Protein AF-A0A3D4CZQ8-F1 (afdb_monomer_lite)

Radius of gyration: 19.84 Å; chains: 1; bounding box: 60×24×65 Å

Structure (mmCIF, N/CA/C/O backbone):
data_AF-A0A3D4CZQ8-F1
#
_entry.id   AF-A0A3D4CZQ8-F1
#
loop_
_atom_site.group_PDB
_atom_site.id
_atom_site.type_symbol
_atom_site.label_atom_id
_atom_site.label_alt_id
_atom_site.label_comp_id
_atom_site.label_asym_id
_atom_site.label_entity_id
_atom_site.label_seq_id
_atom_site.pdbx_PDB_ins_code
_atom_site.Cartn_x
_atom_site.Cartn_y
_atom_site.Cartn_z
_atom_site.occupancy
_atom_site.B_iso_or_equiv
_atom_site.auth_seq_id
_atom_site.auth_comp_id
_atom_site.auth_asym_id
_atom_site.auth_atom_id
_atom_site.pdbx_PDB_model_num
ATOM 1 N N . ASP A 1 1 ? 18.163 1.242 -18.766 1.00 62.38 1 ASP A N 1
ATOM 2 C CA . ASP A 1 1 ? 16.968 1.543 -17.939 1.00 62.38 1 ASP A CA 1
ATOM 3 C C . ASP A 1 1 ? 15.804 0.690 -18.420 1.00 62.38 1 ASP A C 1
ATOM 5 O O . ASP A 1 1 ? 16.009 -0.051 -19.367 1.00 62.38 1 ASP A O 1
ATOM 9 N N . LEU A 1 2 ? 14.635 0.706 -17.769 1.00 75.25 2 LEU A N 1
ATOM 10 C CA . LEU A 1 2 ? 13.460 -0.001 -18.299 1.00 75.25 2 LEU A CA 1
ATOM 11 C C . LEU A 1 2 ? 13.044 0.640 -19.633 1.00 75.25 2 LEU A C 1
ATOM 13 O O . LEU A 1 2 ? 12.573 1.776 -19.649 1.00 75.25 2 LEU A O 1
ATOM 17 N N . GLU A 1 3 ? 13.249 -0.075 -20.738 1.00 74.50 3 GLU A N 1
ATOM 18 C CA . GLU A 1 3 ? 12.931 0.379 -22.096 1.00 74.50 3 GLU A CA 1
ATOM 19 C C . GLU A 1 3 ? 11.474 0.068 -22.435 1.00 74.50 3 GLU A C 1
ATOM 21 O O . GLU A 1 3 ? 11.152 -0.871 -23.157 1.00 74.50 3 GLU A O 1
ATOM 26 N N . ILE A 1 4 ? 10.564 0.845 -21.852 1.00 77.56 4 ILE A N 1
ATOM 27 C CA . ILE A 1 4 ? 9.124 0.689 -22.064 1.00 77.56 4 ILE A CA 1
ATOM 28 C C . ILE A 1 4 ? 8.597 1.962 -22.687 1.00 77.56 4 ILE A C 1
ATOM 30 O O . ILE A 1 4 ? 8.805 3.058 -22.161 1.00 77.56 4 ILE A O 1
ATOM 34 N N . LYS A 1 5 ? 7.906 1.813 -23.818 1.00 77.62 5 LYS A N 1
ATOM 35 C CA . LYS A 1 5 ? 7.284 2.936 -24.510 1.00 77.62 5 LYS A CA 1
ATOM 36 C C . LYS A 1 5 ? 6.215 3.547 -23.609 1.00 77.62 5 LYS A C 1
ATOM 38 O O . LYS A 1 5 ? 5.193 2.931 -23.330 1.00 77.62 5 LYS A O 1
ATOM 43 N N . LEU A 1 6 ? 6.451 4.779 -23.157 1.00 76.31 6 LEU A N 1
ATOM 44 C CA . LEU A 1 6 ? 5.521 5.485 -22.272 1.00 76.31 6 LEU A CA 1
ATOM 45 C C . LEU A 1 6 ? 4.198 5.864 -22.958 1.00 76.31 6 LEU A C 1
ATOM 47 O O . LEU A 1 6 ? 3.229 6.154 -22.254 1.00 76.31 6 LEU A O 1
ATOM 51 N N . SER A 1 7 ? 4.171 5.843 -24.297 1.00 72.94 7 SER A N 1
ATOM 52 C CA . SER A 1 7 ? 3.004 6.096 -25.152 1.00 72.94 7 SER A CA 1
ATOM 53 C C . SER A 1 7 ? 1.948 4.998 -25.087 1.00 72.94 7 SER A C 1
ATOM 55 O O . SER A 1 7 ? 0.764 5.283 -25.255 1.00 72.94 7 SER A O 1
ATOM 57 N N . ASP A 1 8 ? 2.366 3.760 -24.833 1.00 74.06 8 ASP A N 1
ATOM 58 C CA . ASP A 1 8 ? 1.471 2.611 -24.788 1.00 74.06 8 ASP A CA 1
ATOM 59 C C . ASP A 1 8 ? 0.794 2.646 -23.422 1.00 74.06 8 ASP A C 1
ATOM 61 O O . ASP A 1 8 ? 1.412 2.297 -22.424 1.00 74.06 8 ASP A O 1
ATOM 65 N N . ARG A 1 9 ? -0.430 3.179 -23.339 1.00 70.88 9 ARG A N 1
ATOM 66 C CA . ARG A 1 9 ? -1.116 3.389 -22.050 1.00 70.88 9 ARG A CA 1
ATOM 67 C C . ARG A 1 9 ? -1.661 2.098 -21.446 1.00 70.88 9 ARG A C 1
ATOM 69 O O . ARG A 1 9 ? -1.725 1.983 -20.226 1.00 70.88 9 ARG A O 1
ATOM 76 N N . GLU A 1 10 ? -2.038 1.141 -22.284 1.00 77.88 10 GLU A N 1
ATOM 77 C CA . GLU A 1 10 ? -2.635 -0.117 -21.847 1.00 77.88 10 GLU A CA 1
ATOM 78 C C . GLU A 1 10 ? -1.565 -1.099 -21.347 1.00 77.88 10 GLU A C 1
ATOM 80 O O . GLU A 1 10 ? -0.567 -1.385 -22.022 1.00 77.88 10 GLU A O 1
ATOM 85 N N . ASP A 1 11 ? -1.759 -1.588 -20.122 1.00 85.94 11 ASP A N 1
ATOM 86 C CA . ASP A 1 11 ? -0.900 -2.544 -19.413 1.00 85.94 11 ASP A CA 1
ATOM 87 C C . ASP A 1 11 ? 0.574 -2.167 -19.256 1.00 85.94 11 ASP A C 1
ATOM 89 O O . ASP A 1 11 ? 1.394 -2.992 -18.848 1.00 85.94 11 ASP A O 1
ATOM 93 N N . ARG A 1 12 ? 0.938 -0.920 -19.549 1.00 92.31 12 ARG A N 1
ATOM 94 C CA . ARG A 1 12 ? 2.320 -0.433 -19.516 1.00 92.31 12 ARG A CA 1
ATOM 95 C C . ARG A 1 12 ? 3.035 -0.771 -18.217 1.00 92.31 12 ARG A C 1
ATOM 97 O O . ARG A 1 12 ? 4.142 -1.303 -18.214 1.00 92.31 12 ARG A O 1
ATOM 104 N N . ASP A 1 13 ? 2.369 -0.467 -17.112 1.00 94.00 13 ASP A N 1
ATOM 105 C CA . ASP A 1 13 ? 2.927 -0.592 -15.775 1.00 94.00 13 ASP A CA 1
ATOM 106 C C . ASP A 1 13 ? 3.034 -2.067 -15.367 1.00 94.00 13 ASP A C 1
ATOM 108 O O . ASP A 1 13 ? 4.033 -2.471 -14.777 1.00 94.00 13 ASP A O 1
ATOM 112 N N . TYR A 1 14 ? 2.083 -2.910 -15.781 1.00 93.62 14 TYR A N 1
ATOM 113 C CA . TYR A 1 14 ? 2.152 -4.359 -15.568 1.00 93.62 14 TYR A CA 1
ATOM 114 C C . TYR A 1 14 ? 3.255 -5.015 -16.403 1.00 93.62 14 TYR A C 1
ATOM 116 O O . TYR A 1 14 ? 3.999 -5.859 -15.896 1.00 93.62 14 TYR A O 1
ATOM 124 N N . LYS A 1 15 ? 3.431 -4.589 -17.660 1.00 93.25 15 LYS A N 1
ATOM 125 C CA . LYS A 1 15 ? 4.563 -4.998 -18.505 1.00 93.25 15 LYS A CA 1
ATOM 126 C C . LYS A 1 15 ? 5.888 -4.573 -17.871 1.00 93.25 15 LYS A C 1
ATOM 128 O O . LYS A 1 15 ? 6.826 -5.367 -17.859 1.00 93.25 15 LYS A O 1
ATOM 133 N N . ALA A 1 16 ? 5.946 -3.379 -17.277 1.00 94.44 16 ALA A N 1
ATOM 134 C CA . ALA A 1 16 ? 7.122 -2.892 -16.560 1.00 94.44 16 ALA A CA 1
ATOM 135 C C . ALA A 1 16 ? 7.484 -3.732 -15.351 1.00 94.44 16 ALA A C 1
ATOM 137 O O . ALA A 1 16 ? 8.638 -4.142 -15.218 1.00 94.44 16 ALA A O 1
ATOM 138 N N . LEU A 1 17 ? 6.497 -4.042 -14.517 1.00 95.81 17 LEU A N 1
ATOM 139 C CA . LEU A 1 17 ? 6.681 -4.918 -13.370 1.00 95.81 17 LEU A CA 1
ATOM 140 C C . LEU A 1 17 ? 7.160 -6.303 -13.807 1.00 95.81 17 LEU A C 1
ATOM 142 O O . LEU A 1 17 ? 8.165 -6.791 -13.295 1.00 95.81 17 LEU A O 1
ATOM 146 N N . ARG A 1 18 ? 6.504 -6.907 -14.805 1.00 94.44 18 ARG A N 1
ATOM 147 C CA . ARG A 1 18 ? 6.879 -8.229 -15.321 1.00 94.44 18 ARG A CA 1
ATOM 148 C C . ARG A 1 18 ? 8.300 -8.247 -15.877 1.00 94.44 18 ARG A C 1
ATOM 150 O O . ARG A 1 18 ? 9.063 -9.163 -15.571 1.00 94.44 18 ARG A O 1
ATOM 157 N N . HIS A 1 19 ? 8.656 -7.253 -16.684 1.00 94.44 19 HIS A N 1
ATOM 158 C CA . HIS A 1 19 ? 9.982 -7.156 -17.283 1.00 94.44 19 HIS A CA 1
ATOM 159 C C . HIS A 1 19 ? 11.062 -6.966 -16.214 1.00 94.44 19 HIS A C 1
ATOM 161 O O . HIS A 1 19 ? 12.047 -7.700 -16.196 1.00 94.44 19 HIS A O 1
ATOM 167 N N . ALA A 1 20 ? 10.852 -6.032 -15.282 1.00 95.19 20 ALA A N 1
ATOM 168 C CA . ALA A 1 20 ? 11.788 -5.783 -14.193 1.00 95.19 20 ALA A CA 1
ATOM 169 C C . ALA A 1 20 ? 11.980 -7.024 -13.313 1.00 95.19 20 ALA A C 1
ATOM 171 O O . ALA A 1 20 ? 13.113 -7.378 -13.002 1.00 95.19 20 ALA A O 1
ATOM 172 N N . GLN A 1 21 ? 10.893 -7.719 -12.969 1.00 93.75 21 GLN A N 1
ATOM 173 C CA . GLN A 1 21 ? 10.954 -8.946 -12.180 1.00 93.75 21 GLN A CA 1
ATOM 174 C C . GLN A 1 21 ? 11.688 -10.070 -12.922 1.00 93.75 21 GLN A C 1
ATOM 176 O O . GLN A 1 21 ? 12.456 -10.804 -12.310 1.00 93.75 21 GLN A O 1
ATOM 181 N N . SER A 1 22 ? 11.486 -10.194 -14.235 1.00 94.38 22 SER A N 1
ATOM 182 C CA . SER A 1 22 ? 12.160 -11.219 -15.043 1.00 94.38 22 SER A CA 1
ATOM 183 C C . SER A 1 22 ? 13.667 -10.973 -15.150 1.00 94.38 22 SER A C 1
ATOM 185 O O . SER A 1 22 ? 14.435 -11.927 -15.171 1.00 94.38 22 SER A O 1
ATOM 187 N N . GLN A 1 23 ? 14.096 -9.708 -15.207 1.00 95.12 23 GLN A N 1
ATOM 188 C CA . GLN A 1 23 ? 15.514 -9.356 -15.337 1.00 95.12 23 GLN A CA 1
ATOM 189 C C . GLN A 1 23 ? 16.251 -9.264 -13.999 1.00 95.12 23 GLN A C 1
ATOM 191 O O . GLN A 1 23 ? 17.397 -9.689 -13.907 1.00 95.12 23 GLN A O 1
ATOM 196 N N . TRP A 1 24 ? 15.615 -8.701 -12.970 1.00 95.38 24 TRP A N 1
ATOM 197 C CA . TRP A 1 24 ? 16.274 -8.343 -11.707 1.00 95.38 24 TRP A CA 1
ATOM 198 C C . TRP A 1 24 ? 15.559 -8.891 -10.472 1.00 95.38 24 TRP A C 1
ATOM 200 O O . TRP A 1 24 ? 15.864 -8.474 -9.360 1.00 95.38 24 TRP A O 1
ATOM 210 N N . GLY A 1 25 ? 14.618 -9.827 -10.621 1.00 91.12 25 GLY A N 1
ATOM 211 C CA . GLY A 1 25 ? 13.831 -10.363 -9.504 1.00 91.12 25 GLY A CA 1
ATOM 212 C C . GLY A 1 25 ? 14.664 -10.977 -8.374 1.00 91.12 25 GLY A C 1
ATOM 213 O O . GLY A 1 25 ? 14.262 -10.903 -7.216 1.00 91.12 25 GLY A O 1
ATOM 214 N N . ALA A 1 26 ? 15.837 -11.533 -8.694 1.00 91.94 26 ALA A N 1
ATOM 215 C CA . ALA A 1 26 ? 16.789 -12.060 -7.712 1.00 91.94 26 ALA A CA 1
ATOM 216 C C . ALA A 1 26 ? 17.690 -10.973 -7.087 1.00 91.94 26 ALA A C 1
ATOM 218 O O . ALA A 1 26 ? 18.298 -11.183 -6.039 1.00 91.94 26 ALA A O 1
ATOM 219 N N . GLU A 1 27 ? 17.765 -9.793 -7.702 1.00 93.88 27 GLU A N 1
ATOM 220 C CA . GLU A 1 27 ? 18.650 -8.695 -7.322 1.00 93.88 27 GLU A CA 1
ATOM 221 C C . GLU A 1 27 ? 17.840 -7.497 -6.822 1.00 93.88 27 GLU A C 1
ATOM 223 O O . GLU A 1 27 ? 17.722 -6.466 -7.487 1.00 93.88 27 GLU A O 1
ATOM 228 N N . VAL A 1 28 ? 17.296 -7.594 -5.606 1.00 89.62 28 VAL A N 1
ATOM 229 C CA . VAL A 1 28 ? 16.424 -6.551 -5.024 1.00 89.62 28 VAL A CA 1
ATOM 230 C C . VAL A 1 28 ? 17.080 -5.158 -5.029 1.00 89.62 28 VAL A C 1
ATOM 232 O O . VAL A 1 28 ? 16.406 -4.154 -5.267 1.00 89.62 28 VAL A O 1
ATOM 235 N N . LYS A 1 29 ? 18.406 -5.092 -4.831 1.00 91.44 29 LYS A N 1
ATOM 236 C CA . LYS A 1 29 ? 19.195 -3.844 -4.875 1.00 91.44 29 LYS A CA 1
ATOM 237 C C . LYS A 1 29 ? 19.209 -3.182 -6.258 1.00 91.44 29 LYS A C 1
ATOM 239 O O . LYS A 1 29 ? 19.358 -1.967 -6.331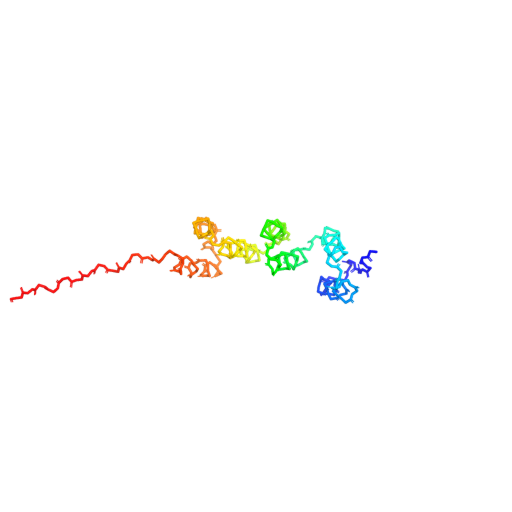 1.00 91.44 29 LYS A O 1
ATOM 244 N N . THR A 1 30 ? 19.027 -3.955 -7.325 1.00 94.19 30 THR A N 1
ATOM 245 C CA . THR A 1 30 ? 18.936 -3.475 -8.711 1.00 94.19 30 THR A CA 1
ATOM 246 C C . THR A 1 30 ? 17.476 -3.225 -9.098 1.00 94.19 30 THR A C 1
ATOM 248 O O . THR A 1 30 ? 17.150 -2.184 -9.674 1.00 94.19 30 THR A O 1
ATOM 251 N N . LEU A 1 31 ? 16.576 -4.138 -8.718 1.00 94.69 31 LEU A N 1
ATOM 252 C CA . LEU A 1 31 ? 15.146 -4.095 -9.026 1.00 94.69 31 LEU A CA 1
ATOM 253 C C . LEU A 1 31 ? 14.465 -2.818 -8.520 1.00 94.69 31 LEU A C 1
ATOM 255 O O . LEU A 1 31 ? 13.814 -2.115 -9.299 1.00 94.69 31 LEU A O 1
ATOM 259 N N . ILE A 1 32 ? 14.622 -2.506 -7.227 1.00 95.56 32 ILE A N 1
ATOM 260 C CA . ILE A 1 32 ? 13.909 -1.393 -6.582 1.00 95.56 32 ILE A CA 1
ATOM 261 C C . ILE A 1 32 ? 14.270 -0.048 -7.234 1.00 95.56 32 ILE A C 1
ATOM 263 O O . ILE A 1 32 ? 13.351 0.660 -7.656 1.00 95.56 32 ILE A O 1
ATOM 267 N N . PRO A 1 33 ? 15.557 0.327 -7.400 1.00 96.38 33 PRO A N 1
ATOM 268 C CA . PRO A 1 33 ? 15.907 1.579 -8.069 1.00 96.38 33 PRO A CA 1
ATOM 269 C C . PRO A 1 33 ? 15.403 1.662 -9.512 1.00 96.38 33 PRO A C 1
ATOM 271 O O . PRO A 1 33 ? 14.947 2.725 -9.932 1.00 96.38 33 PRO A O 1
ATOM 274 N N . LYS A 1 34 ? 15.435 0.561 -10.279 1.00 96.00 34 LYS A N 1
ATOM 275 C CA . LYS A 1 34 ? 14.944 0.553 -11.668 1.00 96.00 34 LYS A CA 1
ATOM 276 C C . LYS A 1 34 ? 13.440 0.802 -11.741 1.00 96.00 34 LYS A C 1
ATOM 278 O O . LYS A 1 34 ? 13.009 1.671 -12.504 1.00 96.00 34 LYS A O 1
ATOM 283 N N . LEU A 1 35 ? 12.662 0.105 -10.916 1.00 97.12 35 LEU A N 1
ATOM 284 C CA . LEU A 1 35 ? 11.217 0.305 -10.821 1.00 97.12 35 LEU A CA 1
ATOM 285 C C . LEU A 1 35 ? 10.864 1.700 -10.304 1.00 97.12 35 LEU A C 1
ATOM 287 O O . LEU A 1 35 ? 9.986 2.345 -10.868 1.00 97.12 35 LEU A O 1
ATOM 291 N N . ARG A 1 36 ? 11.583 2.215 -9.301 1.00 96.44 36 ARG A N 1
ATOM 292 C CA . ARG A 1 36 ? 11.367 3.569 -8.769 1.00 96.44 36 ARG A CA 1
ATOM 293 C C . ARG A 1 36 ? 11.644 4.647 -9.819 1.00 96.44 36 ARG A C 1
ATOM 295 O O . ARG A 1 36 ? 10.859 5.584 -9.959 1.00 96.44 36 ARG A O 1
ATOM 302 N N . THR A 1 37 ? 12.735 4.526 -10.575 1.00 95.81 37 THR A N 1
ATOM 303 C CA . THR A 1 37 ? 13.056 5.452 -11.674 1.00 95.81 37 THR A CA 1
ATOM 304 C C . THR A 1 37 ? 11.972 5.431 -12.746 1.00 95.81 37 THR A C 1
ATOM 306 O O . THR A 1 37 ? 11.533 6.493 -13.189 1.00 95.81 37 THR A O 1
ATOM 309 N N . TYR A 1 38 ? 11.504 4.243 -13.137 1.00 95.75 38 TYR A N 1
ATOM 310 C CA . TYR A 1 38 ? 10.383 4.108 -14.065 1.00 95.75 38 TYR A CA 1
ATOM 311 C C . TYR A 1 38 ? 9.104 4.745 -13.507 1.00 95.75 38 TYR A C 1
ATOM 313 O O . TYR A 1 38 ? 8.511 5.584 -14.178 1.00 95.75 38 TYR A O 1
ATOM 321 N N . ALA A 1 39 ? 8.714 4.418 -12.273 1.00 95.62 39 ALA A N 1
ATOM 322 C CA . ALA A 1 3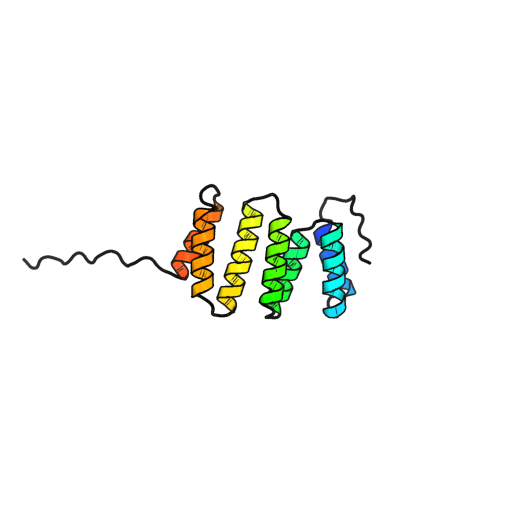9 ? 7.481 4.897 -11.651 1.00 95.62 39 ALA A CA 1
ATOM 323 C C . ALA A 1 39 ? 7.419 6.428 -11.582 1.00 95.62 39 ALA A C 1
ATOM 325 O O . ALA A 1 39 ? 6.373 7.013 -11.857 1.00 95.62 39 ALA A O 1
ATOM 326 N N . ASN A 1 40 ? 8.549 7.078 -11.286 1.00 95.25 40 ASN A N 1
ATOM 327 C CA . ASN A 1 40 ? 8.661 8.534 -11.315 1.00 95.25 40 ASN A CA 1
ATOM 328 C C . ASN A 1 40 ? 8.458 9.104 -12.723 1.00 95.25 40 ASN A C 1
ATOM 330 O O . ASN A 1 40 ? 7.631 9.994 -12.901 1.00 95.25 40 ASN A O 1
ATOM 334 N N . LYS A 1 41 ? 9.170 8.576 -13.730 1.00 94.12 41 LYS A N 1
ATOM 335 C CA . LYS A 1 41 ? 9.046 9.033 -15.130 1.00 94.12 41 LYS A CA 1
ATOM 336 C C . LYS A 1 41 ? 7.634 8.816 -15.684 1.00 94.12 41 LYS A C 1
ATOM 338 O O . LYS A 1 41 ? 7.126 9.635 -16.439 1.00 94.12 41 LYS A O 1
ATOM 343 N N . ALA A 1 42 ? 7.016 7.705 -15.304 1.00 92.69 42 ALA A N 1
ATOM 344 C CA . ALA A 1 42 ? 5.716 7.258 -15.782 1.00 92.69 42 ALA A CA 1
ATOM 345 C C . ALA A 1 42 ? 4.532 7.813 -14.965 1.00 92.69 42 ALA A C 1
ATOM 347 O O . ALA A 1 42 ? 3.383 7.576 -15.345 1.00 92.69 42 ALA A O 1
ATOM 348 N N . ASN A 1 43 ? 4.810 8.508 -13.851 1.00 93.88 43 ASN A N 1
ATOM 349 C CA . ASN A 1 43 ? 3.846 8.938 -12.834 1.00 93.88 43 ASN A CA 1
ATOM 350 C C . ASN A 1 43 ? 2.914 7.794 -12.371 1.00 93.88 43 ASN A C 1
ATOM 352 O O . ASN A 1 43 ? 1.705 7.974 -12.253 1.00 93.88 43 ASN A O 1
ATOM 356 N N . SER A 1 44 ? 3.472 6.599 -12.151 1.00 95.75 44 SER A N 1
ATOM 357 C CA . SER A 1 44 ? 2.699 5.367 -11.938 1.00 95.75 44 SER A CA 1
ATOM 358 C C . SER A 1 44 ? 2.445 5.070 -10.459 1.00 95.75 44 SER A C 1
ATOM 360 O O . SER A 1 44 ? 3.361 4.683 -9.731 1.00 95.75 44 SER A O 1
ATOM 362 N N . GLY A 1 45 ? 1.183 5.171 -10.032 1.00 97.00 45 GLY A N 1
ATOM 363 C CA . GLY A 1 45 ? 0.745 4.684 -8.718 1.00 97.00 45 GLY A CA 1
ATOM 364 C C . GLY A 1 45 ? 0.853 3.164 -8.584 1.00 97.00 45 GLY A C 1
ATOM 365 O O . GLY A 1 45 ? 1.256 2.676 -7.533 1.00 97.00 45 GLY A O 1
ATOM 366 N N . ILE A 1 46 ? 0.595 2.425 -9.670 1.00 96.94 46 ILE A N 1
ATOM 367 C CA . ILE A 1 46 ? 0.636 0.953 -9.710 1.00 96.94 46 ILE A CA 1
ATOM 368 C C . ILE A 1 46 ? 2.032 0.434 -9.362 1.00 96.94 46 ILE A C 1
ATOM 370 O O . ILE A 1 46 ? 2.179 -0.461 -8.531 1.00 96.94 46 ILE A O 1
ATOM 374 N N . VAL A 1 47 ? 3.079 1.007 -9.964 1.00 97.94 47 VAL A N 1
ATOM 375 C CA . VAL A 1 47 ? 4.450 0.554 -9.692 1.00 97.94 47 VAL A CA 1
ATOM 376 C C . VAL A 1 47 ? 4.904 0.949 -8.288 1.00 97.94 47 VAL A C 1
ATOM 378 O O . VAL A 1 47 ? 5.577 0.156 -7.631 1.00 97.94 47 VAL A O 1
ATOM 381 N N . PHE A 1 48 ? 4.518 2.129 -7.790 1.00 98.56 48 PHE A N 1
ATOM 382 C CA . PHE A 1 48 ? 4.814 2.501 -6.404 1.00 98.56 48 PHE A CA 1
ATOM 383 C C . PHE A 1 48 ? 4.110 1.596 -5.395 1.00 98.56 48 PHE A C 1
ATOM 385 O O . PHE A 1 48 ? 4.728 1.175 -4.423 1.00 98.56 48 PHE A O 1
ATOM 392 N N . GLU A 1 49 ? 2.861 1.225 -5.643 1.00 98.50 49 GLU A N 1
ATOM 393 C CA . GLU A 1 49 ? 2.164 0.268 -4.794 1.00 98.50 49 GLU A CA 1
ATOM 394 C C . GLU A 1 49 ? 2.834 -1.107 -4.806 1.00 98.50 49 GLU A C 1
ATOM 396 O O . GLU A 1 49 ? 3.027 -1.700 -3.746 1.00 98.50 49 GLU A O 1
ATOM 401 N N . ALA A 1 50 ? 3.242 -1.604 -5.976 1.00 98.12 50 ALA A N 1
ATOM 402 C CA . ALA A 1 50 ? 3.969 -2.866 -6.073 1.00 98.12 50 ALA A CA 1
ATOM 403 C C . ALA A 1 50 ? 5.279 -2.837 -5.263 1.00 98.12 50 ALA A C 1
ATOM 405 O O . ALA A 1 50 ? 5.608 -3.810 -4.583 1.00 98.12 50 ALA A O 1
ATOM 406 N N . LEU A 1 51 ? 5.998 -1.708 -5.275 1.00 98.25 51 LEU A N 1
ATOM 407 C CA . LEU A 1 51 ? 7.173 -1.496 -4.424 1.00 98.25 51 LEU A CA 1
ATOM 408 C C . LEU A 1 51 ? 6.813 -1.490 -2.931 1.00 98.25 51 LEU A C 1
ATOM 410 O O . LEU A 1 51 ? 7.537 -2.087 -2.135 1.00 98.25 51 LEU A O 1
ATOM 414 N N . GLY A 1 52 ? 5.690 -0.876 -2.549 1.00 98.12 52 GLY A N 1
ATOM 415 C CA . GLY A 1 52 ? 5.187 -0.896 -1.172 1.00 98.12 52 GLY A CA 1
ATOM 416 C C . GLY A 1 52 ? 4.836 -2.305 -0.692 1.00 98.12 52 GLY A C 1
ATOM 417 O O . GLY A 1 52 ? 5.240 -2.709 0.399 1.00 98.12 52 GLY A O 1
ATOM 418 N N . LEU A 1 53 ? 4.158 -3.094 -1.530 1.00 97.69 53 LEU A N 1
ATOM 419 C CA . LEU A 1 53 ? 3.832 -4.496 -1.252 1.00 97.69 53 LEU A CA 1
ATOM 420 C C . LEU A 1 53 ? 5.095 -5.352 -1.109 1.00 97.69 53 LEU A C 1
ATOM 422 O O . LEU A 1 53 ? 5.191 -6.148 -0.175 1.00 97.69 53 LEU A O 1
ATOM 426 N N . LEU A 1 54 ? 6.087 -5.154 -1.983 1.00 96.06 54 LEU A N 1
ATOM 427 C CA . LEU A 1 54 ? 7.380 -5.831 -1.889 1.00 96.06 54 LEU A CA 1
ATOM 428 C C . LEU A 1 54 ? 8.120 -5.456 -0.597 1.00 96.06 54 LEU A C 1
ATOM 430 O O . LEU A 1 54 ? 8.644 -6.333 0.088 1.00 96.06 54 LEU A O 1
ATOM 434 N N . ALA A 1 55 ? 8.169 -4.171 -0.242 1.00 96.31 55 ALA A N 1
ATOM 435 C CA . ALA A 1 55 ? 8.808 -3.712 0.990 1.00 96.31 55 ALA A CA 1
ATOM 436 C C . ALA A 1 55 ? 8.124 -4.307 2.231 1.00 96.31 55 ALA A C 1
ATOM 438 O O . ALA A 1 55 ? 8.804 -4.843 3.109 1.00 96.31 55 ALA A O 1
ATOM 439 N N . ARG A 1 56 ? 6.784 -4.319 2.256 1.00 95.69 56 ARG A N 1
ATOM 440 C CA . ARG A 1 56 ? 5.991 -4.942 3.325 1.00 95.69 56 ARG A CA 1
ATOM 441 C C . ARG A 1 56 ? 6.283 -6.437 3.453 1.00 95.69 56 ARG A C 1
ATOM 443 O O . ARG A 1 56 ? 6.511 -6.907 4.562 1.00 95.69 56 ARG A O 1
ATOM 450 N N . ALA A 1 57 ? 6.315 -7.174 2.342 1.00 93.62 57 ALA A N 1
ATOM 451 C CA . ALA A 1 57 ? 6.621 -8.607 2.343 1.00 93.62 57 ALA A CA 1
ATOM 452 C C . ALA A 1 57 ? 8.024 -8.918 2.901 1.00 93.62 57 ALA A C 1
ATOM 454 O O . ALA A 1 57 ? 8.242 -9.989 3.457 1.00 93.62 57 ALA A O 1
ATOM 455 N N . ASN A 1 58 ? 8.954 -7.965 2.799 1.00 92.56 58 ASN A N 1
ATOM 456 C CA . ASN A 1 58 ? 10.307 -8.061 3.346 1.00 92.56 58 ASN A CA 1
ATOM 457 C C . ASN A 1 58 ? 10.446 -7.473 4.767 1.00 92.56 58 ASN A C 1
ATOM 459 O O . ASN A 1 58 ? 11.569 -7.283 5.232 1.00 92.56 58 ASN A O 1
ATOM 463 N N . GLY A 1 59 ? 9.342 -7.135 5.444 1.00 92.50 59 GLY A N 1
ATOM 464 C CA . GLY A 1 59 ? 9.361 -6.564 6.798 1.00 92.50 59 GLY A CA 1
ATOM 465 C C . GLY A 1 59 ? 9.910 -5.135 6.879 1.00 92.50 59 GLY A C 1
ATOM 466 O O . GLY A 1 59 ? 10.272 -4.670 7.955 1.00 92.50 59 GLY A O 1
ATOM 467 N N . LYS A 1 60 ? 9.996 -4.420 5.752 1.00 95.31 60 LYS A N 1
ATOM 468 C CA . LYS A 1 60 ? 10.525 -3.053 5.690 1.00 95.31 60 LYS A CA 1
ATOM 469 C C . LYS A 1 60 ? 9.400 -2.031 5.789 1.00 95.31 60 LYS A C 1
ATOM 471 O O . LYS A 1 60 ? 8.964 -1.455 4.795 1.00 95.31 60 LYS A O 1
ATOM 476 N N . GLU A 1 61 ? 8.912 -1.833 7.002 1.00 95.62 61 GLU A N 1
ATOM 477 C CA . GLU A 1 61 ? 7.703 -1.053 7.288 1.00 95.62 61 GLU A CA 1
ATOM 478 C C . GLU A 1 61 ? 7.805 0.418 6.860 1.00 95.62 61 GLU A C 1
ATOM 480 O O . GLU A 1 61 ? 6.899 0.938 6.208 1.00 95.62 61 GLU A O 1
ATOM 485 N N . GLU A 1 62 ? 8.918 1.088 7.171 1.00 96.00 62 GLU A N 1
ATOM 486 C CA . GLU A 1 62 ? 9.138 2.493 6.797 1.00 96.00 62 GLU A CA 1
AT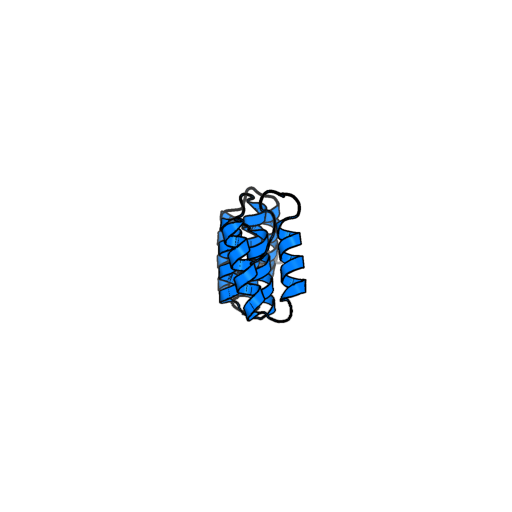OM 487 C C . GLU A 1 62 ? 9.168 2.680 5.276 1.00 96.00 62 GLU A C 1
ATOM 489 O O . GLU A 1 62 ? 8.523 3.580 4.735 1.00 96.00 62 GLU A O 1
ATOM 494 N N . GLU A 1 63 ? 9.874 1.787 4.576 1.00 96.94 63 GLU A N 1
ATOM 495 C CA . GLU A 1 63 ? 9.973 1.799 3.117 1.00 96.94 63 GLU A CA 1
ATOM 496 C C . GLU A 1 63 ? 8.603 1.515 2.475 1.00 96.94 63 GLU A C 1
ATOM 498 O O . GLU A 1 63 ? 8.202 2.208 1.538 1.00 96.94 63 GLU A O 1
ATOM 503 N N . ALA A 1 64 ? 7.838 0.566 3.027 1.00 98.12 64 ALA A N 1
ATOM 504 C CA . ALA A 1 64 ? 6.483 0.265 2.574 1.00 98.12 64 ALA A CA 1
ATOM 505 C C . ALA A 1 64 ? 5.553 1.479 2.709 1.00 98.12 64 ALA A C 1
ATOM 507 O O . ALA A 1 64 ? 4.902 1.869 1.738 1.00 98.12 64 ALA A O 1
ATOM 508 N N . ASN A 1 65 ? 5.537 2.122 3.880 1.00 98.00 65 ASN A N 1
ATOM 509 C CA . ASN A 1 65 ? 4.731 3.320 4.126 1.00 98.00 65 ASN A CA 1
ATOM 510 C C . ASN A 1 65 ? 5.098 4.471 3.184 1.00 98.00 65 ASN A C 1
ATOM 512 O O . ASN A 1 65 ? 4.205 5.140 2.654 1.00 98.00 65 ASN A O 1
ATOM 516 N N . ALA A 1 66 ? 6.393 4.690 2.939 1.00 98.06 66 ALA A N 1
ATOM 517 C CA . ALA A 1 66 ? 6.851 5.707 1.999 1.00 98.06 66 ALA A CA 1
ATOM 518 C C . ALA A 1 66 ? 6.329 5.431 0.581 1.00 98.06 66 ALA A C 1
ATOM 520 O O . ALA A 1 66 ? 5.803 6.334 -0.072 1.00 98.06 66 ALA A O 1
ATOM 521 N N . PHE A 1 67 ? 6.406 4.184 0.113 1.00 98.62 67 PHE A N 1
ATOM 522 C CA . PHE A 1 67 ? 5.914 3.821 -1.212 1.00 98.62 67 PHE A CA 1
ATOM 523 C C . PHE A 1 67 ? 4.394 3.915 -1.346 1.00 98.62 67 PHE A C 1
ATOM 525 O O . PHE A 1 67 ? 3.931 4.471 -2.340 1.00 98.62 67 PHE A O 1
ATOM 532 N N . PHE A 1 68 ? 3.614 3.461 -0.361 1.00 98.69 68 PHE A N 1
ATOM 533 C CA . PHE A 1 68 ? 2.153 3.609 -0.396 1.00 98.69 68 PHE A CA 1
ATOM 534 C C . PHE A 1 68 ? 1.715 5.075 -0.351 1.00 98.69 68 PHE A C 1
ATOM 536 O O . PHE A 1 68 ? 0.780 5.456 -1.053 1.00 98.69 68 PHE A O 1
ATOM 543 N N . THR A 1 69 ? 2.424 5.917 0.406 1.00 98.25 69 THR A N 1
ATOM 544 C CA . THR A 1 69 ? 2.171 7.366 0.433 1.00 98.25 69 THR A CA 1
ATOM 545 C C . THR A 1 69 ? 2.403 7.978 -0.946 1.00 98.25 69 THR A C 1
ATOM 547 O O . THR A 1 69 ? 1.531 8.665 -1.470 1.00 98.25 69 THR A O 1
ATOM 550 N N . VAL A 1 70 ? 3.531 7.661 -1.590 1.00 98.19 70 VAL A N 1
ATOM 551 C CA . VAL A 1 70 ? 3.793 8.146 -2.951 1.00 98.19 70 VAL A CA 1
ATOM 552 C C . VAL A 1 70 ? 2.774 7.578 -3.940 1.00 98.19 70 VAL A C 1
ATOM 554 O O . VAL A 1 70 ? 2.289 8.325 -4.779 1.00 98.19 70 VAL A O 1
ATOM 557 N N . ALA A 1 71 ? 2.408 6.296 -3.846 1.00 98.38 71 ALA A N 1
ATOM 558 C CA . ALA A 1 71 ? 1.398 5.684 -4.711 1.00 98.38 71 ALA A CA 1
ATOM 559 C C . ALA A 1 71 ? 0.053 6.414 -4.609 1.00 98.38 71 ALA A C 1
ATOM 561 O O . ALA A 1 71 ? -0.561 6.722 -5.631 1.00 98.38 71 ALA A O 1
ATOM 562 N N . LYS A 1 72 ? -0.373 6.747 -3.386 1.00 97.94 72 LYS A N 1
ATOM 563 C CA . LYS A 1 72 ? -1.607 7.489 -3.112 1.00 97.94 72 LYS A CA 1
ATOM 564 C C . LYS A 1 72 ? -1.643 8.819 -3.861 1.00 97.94 72 LYS A C 1
ATOM 566 O O . LYS A 1 72 ? -2.645 9.116 -4.506 1.00 97.94 72 LYS A O 1
ATOM 571 N N . ASP A 1 73 ? -0.543 9.568 -3.848 1.00 97.19 73 ASP A N 1
ATOM 572 C CA . ASP A 1 73 ? -0.440 10.869 -4.523 1.00 97.19 73 ASP A CA 1
ATOM 573 C C . ASP A 1 73 ? -0.487 10.767 -6.059 1.00 97.19 73 ASP A C 1
ATOM 575 O O . ASP A 1 73 ? -0.660 11.770 -6.753 1.00 97.19 73 ASP A O 1
ATOM 579 N N . LYS A 1 74 ? -0.328 9.561 -6.617 1.00 96.00 74 LYS A N 1
ATOM 580 C CA . LYS A 1 74 ? -0.400 9.302 -8.063 1.00 96.00 74 LYS A CA 1
ATOM 581 C C . LYS A 1 74 ? -1.791 8.890 -8.532 1.00 96.00 74 LYS A C 1
ATOM 583 O O . LYS A 1 74 ? -2.061 8.973 -9.729 1.00 96.00 74 LYS A O 1
ATOM 588 N N . TYR A 1 75 ? -2.669 8.461 -7.627 1.00 95.69 75 TYR A N 1
ATOM 589 C CA . TYR A 1 75 ? -4.016 8.018 -7.973 1.00 95.69 75 TYR A CA 1
ATOM 590 C C . TYR A 1 75 ? -5.035 9.166 -7.928 1.00 95.69 75 TYR A C 1
ATOM 592 O O . TYR A 1 75 ? -5.209 9.856 -6.920 1.00 95.69 75 TYR A O 1
ATOM 600 N N . SER A 1 76 ? -5.780 9.335 -9.023 1.00 93.06 76 SER A N 1
ATOM 601 C CA . SER A 1 76 ? -6.912 10.268 -9.105 1.00 93.06 76 SER A CA 1
ATOM 602 C C . SER A 1 76 ? -8.203 9.697 -8.507 1.00 93.06 76 SER A C 1
ATOM 604 O O . SER A 1 76 ? -9.018 10.463 -7.994 1.00 93.06 76 SER A O 1
ATOM 606 N N . SER A 1 77 ? -8.364 8.373 -8.527 1.00 93.62 77 SER A N 1
ATOM 607 C CA . SER A 1 77 ? -9.504 7.655 -7.951 1.00 93.62 77 SER A CA 1
ATOM 608 C C . SER A 1 77 ? -9.470 7.682 -6.422 1.00 93.62 77 SER A C 1
ATOM 610 O O . SER A 1 77 ? -8.455 7.360 -5.801 1.00 93.62 77 SER A O 1
ATOM 612 N N . GLU A 1 78 ? -10.594 8.038 -5.801 1.00 93.31 78 GLU A N 1
ATOM 613 C CA . GLU A 1 78 ? -10.750 7.998 -4.342 1.00 93.31 78 GLU A CA 1
ATOM 614 C C . GLU A 1 78 ? -10.635 6.583 -3.783 1.00 93.31 78 GLU A C 1
ATOM 616 O O . GLU A 1 78 ? -9.983 6.391 -2.757 1.00 93.31 78 GLU A O 1
ATOM 621 N N . ALA A 1 79 ? -11.184 5.591 -4.487 1.00 94.50 79 ALA A N 1
ATOM 622 C CA . ALA A 1 79 ? -11.092 4.190 -4.094 1.00 94.50 79 ALA A CA 1
ATOM 623 C C . ALA A 1 79 ? -9.633 3.703 -4.086 1.00 94.50 79 ALA A C 1
ATOM 625 O O . ALA A 1 79 ? -9.199 3.036 -3.146 1.00 94.50 79 ALA A O 1
ATOM 626 N N . ASP A 1 80 ? -8.834 4.100 -5.082 1.00 96.12 80 ASP A N 1
ATOM 627 C CA . ASP A 1 80 ? -7.416 3.735 -5.132 1.00 96.12 80 ASP A CA 1
ATOM 628 C C . ASP A 1 80 ? -6.593 4.427 -4.052 1.00 96.12 80 ASP A C 1
ATOM 630 O O . ASP A 1 80 ? -5.727 3.797 -3.441 1.00 96.12 80 ASP A O 1
ATOM 634 N N . ARG A 1 81 ? -6.883 5.701 -3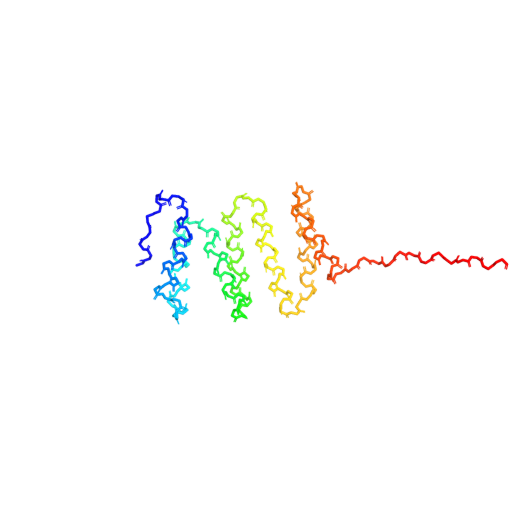.767 1.00 96.38 81 ARG A N 1
ATOM 635 C CA . ARG A 1 81 ? -6.260 6.412 -2.645 1.00 96.38 81 ARG A CA 1
ATOM 636 C C . ARG A 1 81 ? -6.601 5.757 -1.309 1.00 96.38 81 ARG A C 1
ATOM 638 O O . ARG A 1 81 ? -5.701 5.556 -0.494 1.00 96.38 81 ARG A O 1
ATOM 645 N N . LEU A 1 82 ? -7.865 5.380 -1.109 1.00 96.69 82 LEU A N 1
ATOM 646 C CA . LEU A 1 82 ? -8.309 4.668 0.086 1.00 96.69 82 LEU A CA 1
ATOM 647 C C . LEU A 1 82 ? -7.617 3.306 0.221 1.00 96.69 82 LEU A C 1
ATOM 649 O O . LEU A 1 82 ? -7.203 2.926 1.312 1.00 96.69 82 LEU A O 1
ATOM 653 N N . ARG A 1 83 ? -7.437 2.580 -0.882 1.00 97.12 83 ARG A N 1
ATOM 654 C CA . ARG A 1 83 ? -6.693 1.317 -0.893 1.00 97.12 83 ARG A CA 1
ATOM 655 C C . ARG A 1 83 ? -5.245 1.495 -0.430 1.00 97.12 83 ARG A C 1
ATOM 657 O O . ARG A 1 83 ? -4.773 0.686 0.363 1.00 97.12 83 ARG A O 1
ATOM 664 N N . GLN A 1 84 ? -4.567 2.571 -0.838 1.00 98.38 84 GLN A N 1
ATOM 665 C CA . GLN A 1 84 ? -3.224 2.871 -0.322 1.00 98.38 84 GLN A CA 1
ATOM 666 C C . GLN A 1 84 ? -3.241 3.217 1.172 1.00 98.38 84 GLN A C 1
ATOM 668 O O . GLN A 1 84 ? -2.377 2.761 1.919 1.00 98.38 84 GLN A O 1
ATOM 673 N N . ASP A 1 85 ? -4.246 3.964 1.633 1.00 97.69 85 ASP A N 1
ATOM 674 C CA . ASP A 1 85 ? -4.431 4.240 3.061 1.00 97.69 85 ASP A CA 1
ATOM 675 C C . ASP A 1 85 ? -4.632 2.949 3.874 1.00 97.69 85 ASP A C 1
ATOM 677 O O . ASP A 1 85 ? -4.056 2.797 4.953 1.00 97.69 85 ASP A O 1
ATOM 681 N N . LEU A 1 86 ? -5.395 1.987 3.348 1.00 97.88 86 LEU A N 1
ATOM 682 C CA . LEU A 1 86 ? -5.580 0.679 3.976 1.00 97.88 86 LEU A CA 1
ATOM 683 C C . LEU A 1 86 ? -4.286 -0.142 4.003 1.00 97.88 86 LEU A C 1
ATOM 685 O O . LEU A 1 86 ? -4.021 -0.790 5.014 1.00 97.88 86 LEU A O 1
ATOM 689 N N . HIS A 1 87 ? -3.445 -0.070 2.967 1.00 98.31 87 HIS A N 1
ATOM 690 C CA . HIS A 1 87 ? -2.114 -0.686 3.007 1.00 98.31 87 HIS A CA 1
ATOM 691 C C . HIS A 1 87 ? -1.235 -0.094 4.114 1.00 98.31 87 HIS A C 1
ATOM 693 O O . HIS A 1 87 ? -0.579 -0.847 4.832 1.00 98.31 87 HIS A O 1
ATOM 699 N N . ILE A 1 88 ? -1.261 1.228 4.312 1.00 98.12 88 ILE A N 1
ATOM 700 C CA . ILE A 1 88 ? -0.523 1.906 5.395 1.00 98.12 88 ILE A CA 1
ATOM 701 C C . ILE A 1 88 ? -1.042 1.459 6.770 1.00 98.12 88 ILE A C 1
ATOM 703 O O . ILE A 1 88 ? -0.256 1.144 7.666 1.00 98.12 88 ILE A O 1
ATOM 707 N N . VAL A 1 89 ? -2.366 1.374 6.948 1.00 97.62 89 VAL A N 1
ATOM 708 C CA . VAL A 1 89 ? -2.970 0.806 8.169 1.00 97.62 89 VAL A CA 1
ATOM 709 C C . VAL A 1 89 ? -2.439 -0.605 8.419 1.00 97.62 89 VAL A C 1
ATOM 711 O O . VAL A 1 89 ? -2.060 -0.944 9.540 1.00 97.62 89 VAL A O 1
ATOM 714 N N . ASP A 1 90 ? -2.391 -1.423 7.376 1.00 96.50 90 ASP A N 1
ATOM 715 C CA . ASP A 1 90 ? -1.942 -2.806 7.433 1.00 96.50 90 ASP A CA 1
ATOM 716 C C . ASP A 1 90 ? -0.458 -2.962 7.782 1.00 96.50 90 ASP A C 1
ATOM 718 O O . ASP A 1 90 ? -0.099 -3.927 8.461 1.00 96.50 90 ASP A O 1
ATOM 722 N N . VAL A 1 91 ? 0.393 -2.013 7.381 1.00 97.19 91 VAL A N 1
ATOM 723 C CA . VAL A 1 91 ? 1.791 -1.947 7.831 1.00 97.19 91 VAL A CA 1
ATOM 724 C C . VAL A 1 91 ? 1.841 -1.758 9.349 1.00 97.19 91 VAL A C 1
ATOM 726 O O . VAL A 1 91 ? 2.459 -2.564 10.039 1.00 97.19 91 VAL A O 1
ATOM 729 N N . TYR A 1 92 ? 1.116 -0.776 9.900 1.00 96.06 92 TYR A N 1
ATOM 730 C CA . TYR A 1 92 ? 1.080 -0.560 11.354 1.00 96.06 92 TYR A CA 1
ATOM 731 C C . TYR A 1 92 ? 0.484 -1.740 12.124 1.00 96.06 92 TYR A C 1
ATOM 733 O O . TYR A 1 92 ? 0.925 -2.045 13.232 1.00 96.06 92 TYR A O 1
ATOM 741 N N . ARG A 1 93 ? -0.514 -2.423 11.554 1.00 94.94 93 ARG A N 1
ATOM 742 C CA . ARG A 1 93 ? -1.070 -3.646 12.147 1.00 94.94 93 ARG A CA 1
ATOM 743 C C . ARG A 1 93 ? -0.043 -4.775 12.173 1.00 94.94 93 ARG A C 1
ATOM 745 O O . ARG A 1 93 ? 0.079 -5.431 13.203 1.00 94.94 93 ARG A O 1
ATOM 752 N N . GLY A 1 94 ? 0.670 -4.987 11.065 1.00 91.88 94 GLY A N 1
ATOM 753 C CA . GLY A 1 94 ? 1.737 -5.987 10.959 1.00 91.88 94 GLY A CA 1
ATOM 754 C C . GLY A 1 94 ? 2.860 -5.753 11.970 1.00 91.88 94 GLY A C 1
ATOM 755 O O . GLY A 1 94 ? 3.327 -6.707 12.582 1.00 91.88 94 GLY A O 1
ATOM 756 N N . ALA A 1 95 ? 3.178 -4.485 12.234 1.00 92.19 95 ALA A N 1
ATOM 757 C CA . ALA A 1 95 ? 4.152 -4.042 13.234 1.00 92.19 95 ALA A CA 1
ATOM 758 C C . ALA A 1 95 ? 3.697 -4.212 14.701 1.00 92.19 95 ALA A C 1
ATOM 760 O O . ALA A 1 95 ? 4.392 -3.807 15.631 1.00 92.19 95 ALA A O 1
ATOM 761 N N . GLY A 1 96 ? 2.472 -4.695 14.945 1.00 93.38 96 GLY A N 1
ATOM 762 C CA . GLY A 1 96 ? 1.868 -4.732 16.282 1.00 93.38 96 GLY A CA 1
ATOM 763 C C . GLY A 1 96 ? 1.421 -3.362 16.815 1.00 93.38 96 GLY A C 1
ATOM 764 O O . GLY A 1 96 ? 0.887 -3.270 17.924 1.00 93.38 96 GLY A O 1
ATOM 765 N N . ASN A 1 97 ? 1.548 -2.287 16.030 1.00 95.19 97 ASN A N 1
ATOM 766 C CA . ASN A 1 97 ? 1.125 -0.941 16.409 1.00 95.19 97 ASN A CA 1
ATOM 767 C C . ASN A 1 97 ? -0.376 -0.714 16.156 1.00 95.19 97 ASN A C 1
ATOM 769 O O . ASN A 1 97 ? -0.819 0.118 15.355 1.00 95.19 97 ASN A O 1
ATOM 773 N N . LYS A 1 98 ? -1.185 -1.464 16.905 1.00 95.62 98 LYS A N 1
ATOM 774 C CA . LYS A 1 98 ? -2.648 -1.422 16.836 1.00 95.62 98 LYS A CA 1
ATOM 775 C C . LYS A 1 98 ? -3.222 -0.025 17.106 1.00 95.62 98 LYS A C 1
ATOM 777 O O . LYS A 1 98 ? -4.195 0.364 16.467 1.00 95.62 98 LYS A O 1
ATOM 782 N N . LYS A 1 99 ? -2.629 0.738 18.033 1.00 95.75 99 LYS A N 1
ATOM 783 C CA . LYS A 1 99 ? -3.116 2.079 18.403 1.00 95.75 99 LYS A CA 1
ATOM 784 C C . LYS A 1 99 ? -3.045 3.043 17.220 1.00 95.75 99 LYS A C 1
ATOM 786 O O . LYS A 1 99 ? -4.043 3.688 16.905 1.00 95.75 99 LYS A O 1
ATOM 791 N N . THR A 1 100 ? -1.904 3.096 16.533 1.00 95.88 100 THR A N 1
ATOM 792 C CA . THR A 1 100 ? -1.746 3.945 15.345 1.00 95.88 100 THR A CA 1
ATOM 793 C C . THR A 1 100 ? -2.668 3.500 14.213 1.00 95.88 100 THR A C 1
ATOM 795 O O . THR A 1 100 ? -3.298 4.349 13.584 1.00 95.88 100 THR A O 1
ATOM 798 N N . ALA A 1 101 ? -2.831 2.189 14.004 1.00 97.00 101 ALA A N 1
ATOM 799 C CA . ALA A 1 101 ? -3.764 1.660 13.009 1.00 97.00 101 ALA A CA 1
ATOM 800 C C . ALA A 1 101 ? -5.216 2.122 13.253 1.00 97.00 101 ALA A C 1
ATOM 802 O O . ALA A 1 101 ? -5.879 2.577 12.321 1.00 97.00 101 ALA A O 1
ATOM 803 N N . VAL A 1 102 ? -5.698 2.073 14.501 1.00 97.31 102 VAL A N 1
ATOM 804 C CA . VAL A 1 102 ? -7.049 2.545 14.863 1.00 97.31 102 VAL A CA 1
ATOM 805 C C . VAL A 1 102 ? -7.200 4.050 14.626 1.00 97.31 102 VAL A C 1
ATOM 807 O O . VAL A 1 102 ? -8.175 4.470 14.004 1.00 97.31 102 VAL A O 1
ATOM 810 N N . LEU A 1 103 ? -6.232 4.865 15.060 1.00 96.81 103 LEU A N 1
ATOM 811 C CA . LEU A 1 103 ? -6.271 6.319 14.846 1.00 96.81 103 LEU A CA 1
ATOM 812 C C . LEU A 1 103 ? -6.313 6.678 13.357 1.00 96.81 103 LEU A C 1
ATOM 814 O O . LEU A 1 103 ? -7.070 7.562 12.945 1.00 96.81 103 LEU A O 1
ATOM 818 N N . LEU A 1 104 ? -5.528 5.974 12.541 1.00 96.44 104 LEU A N 1
ATOM 819 C CA . LEU A 1 104 ? -5.500 6.190 11.102 1.00 96.44 104 LEU A CA 1
ATOM 820 C C . LEU A 1 104 ? -6.840 5.812 10.462 1.00 96.44 104 LEU A C 1
ATOM 822 O O . LEU A 1 104 ? -7.393 6.608 9.709 1.00 96.44 104 LEU A O 1
ATOM 826 N N . LEU A 1 105 ? -7.424 4.670 10.825 1.00 96.75 105 LEU A N 1
ATOM 827 C CA . LEU A 1 105 ? -8.740 4.261 10.329 1.00 96.75 105 LEU A CA 1
ATOM 828 C C . LEU A 1 105 ? -9.862 5.225 10.726 1.00 96.75 105 LEU A C 1
ATOM 830 O O . LEU A 1 105 ? -10.728 5.532 9.909 1.00 96.75 105 LEU A O 1
ATOM 834 N N . GLN A 1 106 ? -9.842 5.751 11.952 1.00 95.44 106 GLN A N 1
ATOM 835 C CA . GLN A 1 106 ? -10.800 6.773 12.381 1.00 95.44 106 GLN A CA 1
ATOM 836 C C . GLN A 1 106 ? -10.674 8.052 11.543 1.00 95.44 106 GLN A C 1
ATOM 838 O O . GLN A 1 106 ? -11.690 8.659 11.196 1.00 95.44 106 GLN A O 1
ATOM 843 N N . LYS A 1 107 ? -9.443 8.456 11.199 1.00 95.25 107 LYS A N 1
ATOM 844 C CA . LYS A 1 107 ? -9.183 9.592 10.304 1.00 95.25 107 LYS A CA 1
ATOM 845 C C . LYS A 1 107 ? -9.669 9.306 8.883 1.00 95.25 107 LYS A C 1
ATOM 847 O O . LYS A 1 107 ? -10.337 10.153 8.301 1.00 95.25 107 LYS A O 1
ATOM 852 N N . ILE A 1 108 ? -9.374 8.122 8.350 1.00 95.00 108 ILE A N 1
ATOM 853 C CA . ILE A 1 108 ? -9.797 7.698 7.012 1.00 95.00 108 ILE A CA 1
ATOM 854 C C . ILE A 1 108 ? -11.323 7.719 6.909 1.00 95.00 108 ILE A C 1
ATOM 856 O O . ILE A 1 108 ? -11.849 8.358 6.001 1.00 95.00 108 ILE A O 1
ATOM 860 N N . ARG A 1 109 ? -12.038 7.108 7.865 1.00 93.44 109 ARG A N 1
ATOM 861 C CA . ARG A 1 109 ? -13.510 7.035 7.872 1.00 93.44 109 ARG A CA 1
ATOM 862 C C . ARG A 1 109 ? -14.165 8.414 7.767 1.00 93.44 109 ARG A C 1
ATOM 864 O O . ARG A 1 109 ? -15.107 8.594 7.010 1.00 93.44 109 ARG A O 1
ATOM 871 N N . LYS A 1 110 ? -13.628 9.418 8.473 1.00 90.56 110 LYS A N 1
ATOM 872 C CA . LYS A 1 110 ? -14.132 10.804 8.399 1.00 90.56 110 LYS A CA 1
ATOM 873 C C . LYS A 1 110 ? -14.028 11.410 6.996 1.00 90.56 110 LYS A C 1
ATOM 875 O O . LYS A 1 110 ? -14.834 12.266 6.658 1.00 90.56 110 LYS A O 1
ATOM 880 N N . ASN A 1 111 ? -13.049 10.971 6.208 1.00 86.81 111 ASN A N 1
ATOM 881 C CA . ASN A 1 111 ? -12.724 11.538 4.902 1.00 86.81 111 ASN A CA 1
ATOM 882 C C . ASN A 1 111 ? -13.269 10.719 3.722 1.00 86.81 111 ASN A C 1
ATOM 884 O O . ASN A 1 111 ? -13.149 11.167 2.590 1.00 86.81 111 ASN A O 1
ATOM 888 N N . SER A 1 112 ? -13.810 9.520 3.962 1.00 84.00 112 SER A N 1
ATOM 889 C CA . SER A 1 112 ? -14.220 8.575 2.908 1.00 84.00 112 SER A CA 1
ATOM 890 C C . SER A 1 112 ? -15.710 8.218 2.948 1.00 84.00 112 SER A C 1
ATOM 892 O O . SER A 1 112 ? -16.130 7.283 2.280 1.00 84.00 112 SER A O 1
ATOM 894 N N . SER A 1 113 ? -16.531 9.003 3.654 1.00 75.56 113 SER A N 1
ATOM 895 C CA . SER A 1 113 ? -17.963 8.743 3.895 1.00 75.56 113 SER A CA 1
ATOM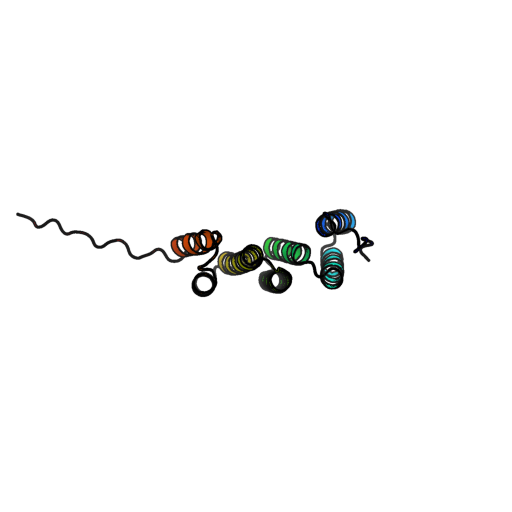 896 C C . SER A 1 113 ? -18.879 8.751 2.663 1.00 75.56 113 SER A C 1
ATOM 898 O O . SER A 1 113 ? -20.089 8.563 2.785 1.00 75.56 113 SER A O 1
ATOM 900 N N . GLN A 1 114 ? -18.330 9.006 1.475 1.00 84.69 114 GLN A N 1
ATOM 901 C CA . GLN A 1 114 ? -19.081 9.161 0.229 1.00 84.69 114 GLN A CA 1
ATOM 902 C C . GLN A 1 114 ? -18.818 8.041 -0.787 1.00 84.69 114 GLN A C 1
ATOM 904 O O . GLN A 1 114 ? -19.442 8.043 -1.847 1.00 84.69 114 GLN A O 1
ATOM 909 N N . ILE A 1 115 ? -17.950 7.070 -0.469 1.00 90.94 115 ILE A N 1
ATOM 910 C CA . ILE A 1 115 ? -17.631 5.949 -1.365 1.00 90.94 115 ILE A CA 1
ATOM 911 C C . ILE A 1 115 ? -17.991 4.588 -0.744 1.00 90.94 115 ILE A C 1
ATOM 913 O O . ILE A 1 115 ? -17.837 4.402 0.466 1.00 90.94 115 ILE A O 1
ATOM 917 N N . PRO A 1 116 ? -18.458 3.601 -1.537 1.00 90.06 116 PRO A N 1
ATOM 918 C CA . PRO A 1 116 ? -18.830 2.277 -1.027 1.00 90.06 116 PRO A CA 1
ATOM 919 C C . PRO A 1 116 ? -17.715 1.557 -0.255 1.00 90.06 116 PRO A C 1
ATOM 921 O O . PRO A 1 116 ? -17.991 0.794 0.678 1.00 90.06 116 PRO A O 1
ATOM 924 N N . GLU A 1 117 ? -16.461 1.802 -0.629 1.00 91.31 117 GLU A N 1
ATOM 925 C CA . GLU A 1 117 ? -15.260 1.206 -0.048 1.00 91.31 117 GLU A CA 1
ATOM 926 C C . GLU A 1 117 ? -15.034 1.614 1.421 1.00 91.31 117 GLU A C 1
ATOM 928 O O . GLU A 1 117 ? -14.325 0.909 2.143 1.00 91.31 117 GLU A O 1
ATOM 933 N N . GLU A 1 118 ? -15.700 2.663 1.926 1.00 93.38 118 GLU A N 1
ATOM 934 C CA . GLU A 1 118 ? -15.702 3.031 3.355 1.00 93.38 118 GLU A CA 1
ATOM 935 C C . GLU A 1 118 ? -16.131 1.860 4.261 1.00 93.38 118 GLU A C 1
ATOM 937 O O . GLU A 1 118 ? -15.688 1.727 5.408 1.00 93.38 118 GLU A O 1
ATOM 942 N N . LYS A 1 119 ? -16.960 0.944 3.743 1.00 92.88 119 LYS A N 1
ATOM 943 C CA . LYS A 1 119 ? -17.370 -0.266 4.471 1.00 92.88 119 LYS A CA 1
ATOM 944 C C . LYS A 1 119 ? -16.175 -1.117 4.899 1.00 92.88 119 LYS A C 1
ATOM 946 O O . LYS A 1 119 ? -16.220 -1.695 5.984 1.00 92.88 119 LYS A O 1
ATOM 951 N N . ALA A 1 120 ? -15.100 -1.156 4.107 1.00 94.12 120 ALA A N 1
ATOM 952 C CA . ALA A 1 120 ? -13.872 -1.859 4.472 1.00 94.12 120 ALA A CA 1
ATOM 953 C C . ALA A 1 120 ? -13.181 -1.200 5.678 1.00 94.12 120 ALA A C 1
ATOM 955 O O . ALA A 1 120 ? -12.732 -1.893 6.590 1.00 94.12 120 ALA A O 1
ATOM 956 N N . VAL A 1 121 ? -13.176 0.137 5.733 1.00 96.00 121 VAL A N 1
ATOM 957 C CA . VAL A 1 121 ? -12.641 0.918 6.863 1.00 96.00 121 VAL A CA 1
ATOM 958 C C . VAL A 1 121 ? -13.428 0.616 8.134 1.00 96.00 121 VAL A C 1
ATOM 960 O O . VAL A 1 121 ? -12.846 0.342 9.183 1.00 96.00 121 VAL A O 1
ATOM 963 N N . THR A 1 122 ? -14.758 0.620 8.037 1.00 93.94 122 THR A N 1
ATOM 964 C CA . THR A 1 122 ? -15.648 0.331 9.170 1.00 93.94 122 THR A CA 1
ATOM 965 C C . THR A 1 122 ? -15.500 -1.109 9.653 1.00 93.94 122 THR A C 1
ATOM 967 O O . THR A 1 122 ? -15.391 -1.344 10.856 1.00 93.94 122 THR A O 1
ATOM 970 N N . ALA A 1 123 ? -15.445 -2.075 8.736 1.00 94.50 123 ALA A N 1
ATOM 971 C CA . ALA A 1 123 ? -15.227 -3.475 9.082 1.00 94.50 123 ALA A CA 1
ATOM 972 C C . ALA A 1 123 ? -13.885 -3.669 9.802 1.00 94.50 123 ALA A C 1
ATOM 974 O O . ALA A 1 123 ? -13.828 -4.343 10.830 1.00 94.50 123 ALA A O 1
ATOM 975 N N . LEU A 1 124 ? -12.820 -3.029 9.312 1.00 95.56 124 LEU A N 1
ATOM 976 C CA . LEU A 1 124 ? -11.504 -3.139 9.928 1.00 95.56 124 LEU A CA 1
ATOM 977 C C . LEU A 1 124 ? -11.436 -2.450 11.297 1.00 95.56 124 LEU A C 1
ATOM 979 O O . LEU A 1 124 ? -10.822 -2.990 12.218 1.00 95.56 124 LEU A O 1
ATOM 983 N N . LEU A 1 125 ? -12.112 -1.309 11.465 1.00 95.50 125 LEU A N 1
ATOM 984 C CA . LEU A 1 125 ? -12.292 -0.687 12.778 1.00 95.50 125 LEU A CA 1
ATOM 985 C C . LEU A 1 125 ? -12.982 -1.637 13.747 1.00 95.50 125 LEU A C 1
ATOM 987 O O . LEU A 1 125 ? -12.463 -1.828 14.832 1.00 95.50 125 LEU A O 1
ATOM 991 N N . ASN A 1 126 ? -14.071 -2.293 13.353 1.00 95.19 126 ASN A N 1
ATOM 992 C CA . ASN A 1 126 ? -14.786 -3.215 14.239 1.00 95.19 126 ASN A CA 1
ATOM 993 C C . ASN A 1 126 ? -13.938 -4.428 14.660 1.00 95.19 126 ASN A C 1
ATOM 995 O O . ASN A 1 126 ? -14.140 -4.966 15.744 1.00 95.19 126 ASN A O 1
ATOM 999 N N . ILE A 1 127 ? -12.990 -4.864 13.823 1.00 93.31 127 ILE A N 1
ATOM 1000 C CA . ILE A 1 127 ? -12.043 -5.938 14.169 1.00 93.31 127 ILE A CA 1
ATOM 1001 C C . ILE A 1 127 ? -11.023 -5.454 15.207 1.00 93.31 127 ILE A C 1
ATOM 1003 O O . ILE A 1 127 ? -10.666 -6.189 16.129 1.00 93.31 127 ILE A O 1
ATOM 1007 N N . LEU A 1 128 ? -10.503 -4.236 15.046 1.00 93.62 128 LEU A N 1
ATOM 1008 C CA . LEU A 1 128 ? -9.445 -3.713 15.911 1.00 93.62 128 LEU A CA 1
ATOM 1009 C C . LEU A 1 128 ? -9.994 -3.086 17.196 1.00 93.62 128 LEU A C 1
ATOM 1011 O O . LEU A 1 128 ? -9.412 -3.255 18.263 1.00 93.62 128 LEU A O 1
ATOM 1015 N N . ASP A 1 129 ? -11.098 -2.379 17.108 1.00 93.38 129 ASP A N 1
ATOM 1016 C CA . ASP A 1 129 ? -11.725 -1.608 18.171 1.00 93.38 129 ASP A CA 1
ATOM 1017 C C . ASP A 1 129 ? -13.236 -1.886 18.136 1.00 93.38 129 ASP A C 1
ATOM 1019 O O . ASP A 1 129 ? -14.011 -1.092 17.591 1.00 93.38 129 ASP A O 1
ATOM 1023 N N . PRO A 1 130 ? -13.658 -3.079 18.601 1.00 90.69 130 PRO A N 1
ATOM 1024 C CA . PRO A 1 130 ? -15.051 -3.483 18.523 1.00 90.69 130 PRO A CA 1
ATOM 1025 C C . PRO A 1 130 ? -15.927 -2.532 19.347 1.00 90.69 130 PRO A C 1
ATOM 1027 O O . PRO A 1 130 ? -15.532 -2.117 20.441 1.00 90.69 130 PRO A O 1
ATOM 1030 N N . PRO A 1 131 ? -17.139 -2.204 18.866 1.00 88.00 131 PRO A N 1
ATOM 1031 C CA . PRO A 1 131 ? -18.060 -1.376 19.627 1.00 88.00 131 PRO A CA 1
ATOM 1032 C C . PRO A 1 131 ? -18.438 -2.057 20.947 1.00 88.00 131 PRO A C 1
ATOM 1034 O O . PRO A 1 131 ? -18.449 -3.286 21.056 1.00 88.00 131 PRO A O 1
ATOM 1037 N N . ALA A 1 132 ? -18.783 -1.245 21.949 1.00 86.62 132 ALA A N 1
ATOM 1038 C CA . ALA A 1 132 ? -19.241 -1.752 23.235 1.00 86.62 132 ALA A CA 1
ATOM 1039 C C . ALA A 1 132 ? -20.436 -2.711 23.050 1.00 86.62 132 ALA A C 1
ATOM 1041 O O . ALA A 1 132 ? -21.311 -2.444 22.217 1.00 86.62 132 ALA A O 1
ATOM 1042 N N . PRO A 1 133 ? -20.498 -3.815 23.819 1.00 83.75 133 PRO A N 1
ATOM 1043 C CA . PRO A 1 133 ? -21.621 -4.732 23.736 1.00 83.75 133 PRO A CA 1
ATOM 1044 C C . PRO A 1 133 ? -22.925 -4.001 24.086 1.00 83.75 133 PRO A C 1
ATOM 1046 O O . PRO A 1 133 ? -22.921 -3.093 24.926 1.00 83.75 133 PRO A O 1
ATOM 1049 N N . PRO A 1 134 ? -24.057 -4.387 23.472 1.00 84.25 134 PRO A N 1
ATOM 1050 C CA . PRO A 1 134 ? -25.340 -3.797 23.812 1.00 84.25 134 PRO A CA 1
ATOM 1051 C C . PRO A 1 134 ? -25.640 -4.020 25.305 1.00 84.25 134 PRO A C 1
ATOM 1053 O O . PRO A 1 134 ? -25.328 -5.087 25.843 1.00 84.25 134 PRO A O 1
ATOM 1056 N N . PRO A 1 135 ? -26.251 -3.040 25.993 1.00 82.56 135 PRO A N 1
ATOM 1057 C CA . PRO A 1 135 ? -26.539 -3.153 27.416 1.00 82.56 135 PRO A CA 1
ATOM 1058 C C . PRO A 1 135 ? -27.440 -4.360 27.705 1.00 82.56 135 PRO A C 1
ATOM 1060 O O . PRO A 1 135 ? -28.459 -4.579 27.041 1.00 82.56 135 PRO A O 1
ATOM 1063 N N . VAL A 1 136 ? -27.075 -5.144 28.724 1.00 82.19 136 VAL A N 1
ATOM 1064 C CA . VAL A 1 136 ? -27.841 -6.324 29.143 1.00 82.19 136 VAL A CA 1
ATOM 1065 C C . VAL A 1 136 ? -29.177 -5.871 29.728 1.00 82.19 136 VAL A C 1
ATOM 1067 O O . VAL A 1 136 ? -29.227 -5.194 30.755 1.00 82.19 136 VAL A O 1
ATOM 1070 N N . LYS A 1 137 ? -30.286 -6.280 29.104 1.00 79.75 137 LYS A N 1
ATOM 1071 C CA . LYS A 1 137 ? -31.620 -6.109 29.688 1.00 79.75 137 LYS A CA 1
ATOM 1072 C C . LYS A 1 137 ? -31.741 -7.040 30.895 1.00 79.75 137 LYS A C 1
ATOM 1074 O O . LYS A 1 137 ? -31.997 -8.232 30.733 1.00 79.75 137 LYS A O 1
ATOM 1079 N N . LEU A 1 138 ? -31.554 -6.511 32.104 1.00 75.31 138 LEU A N 1
ATOM 1080 C CA . LEU A 1 138 ? -31.814 -7.257 33.334 1.00 75.31 138 LEU A CA 1
ATOM 1081 C C . LEU A 1 138 ? -33.287 -7.680 33.348 1.00 75.31 138 LEU A C 1
ATOM 1083 O O . LEU A 1 138 ? -34.193 -6.845 33.400 1.00 75.31 138 LEU A O 1
ATOM 1087 N N . ARG A 1 139 ? -33.537 -8.991 33.282 1.00 68.69 139 ARG A N 1
ATOM 1088 C CA . ARG A 1 139 ? -34.879 -9.546 33.475 1.00 68.69 139 ARG A CA 1
ATOM 1089 C C . ARG A 1 139 ? -35.293 -9.196 34.905 1.00 68.69 139 ARG A C 1
ATOM 1091 O O . ARG A 1 139 ? -34.703 -9.717 35.848 1.00 68.69 139 ARG A O 1
ATOM 1098 N N . ARG A 1 140 ? -36.277 -8.302 35.075 1.00 62.25 140 ARG A N 1
ATOM 1099 C CA . ARG A 1 140 ? -36.895 -8.059 36.388 1.00 62.25 140 ARG A CA 1
ATOM 1100 C C . ARG A 1 140 ? -37.374 -9.412 36.919 1.00 62.25 140 ARG A C 1
ATOM 1102 O O . ARG A 1 140 ? -38.250 -10.023 36.305 1.00 62.25 140 ARG A O 1
ATOM 1109 N N . LYS A 1 141 ? -36.766 -9.896 38.008 1.00 59.34 141 LYS A N 1
ATOM 1110 C CA . LYS A 1 141 ? -37.339 -10.996 38.790 1.00 59.34 141 LYS A CA 1
ATOM 1111 C C . LYS A 1 141 ? -38.710 -10.509 39.266 1.00 59.34 141 LYS A C 1
ATOM 1113 O O . LYS A 1 141 ? -38.787 -9.446 39.880 1.00 59.34 141 LYS A O 1
ATOM 1118 N N . ARG A 1 142 ? -39.757 -11.213 38.840 1.00 59.81 142 ARG A N 1
ATOM 1119 C CA . ARG A 1 142 ? -41.101 -11.094 39.408 1.00 59.81 142 ARG A CA 1
ATOM 1120 C C . ARG A 1 142 ? -41.134 -11.848 40.724 1.00 59.81 142 ARG A C 1
ATOM 1122 O O . ARG A 1 142 ? -40.418 -12.873 40.793 1.00 59.81 142 ARG A O 1
#

Sequence (142 aa):
DLEIKLSDREDRDYKALRHAQSQWGAEVKTLIPKLRTYANKANSGIVFEALGLLARANGKEEEANAFFTVAKDKYSSEADRLRQDLHIVDVYRGAGNKKTAVLLLQKIRKNSSQIPEEKAVTALLNILDPPAPPPVKLRRKR

Secondary structure (DSSP, 8-state):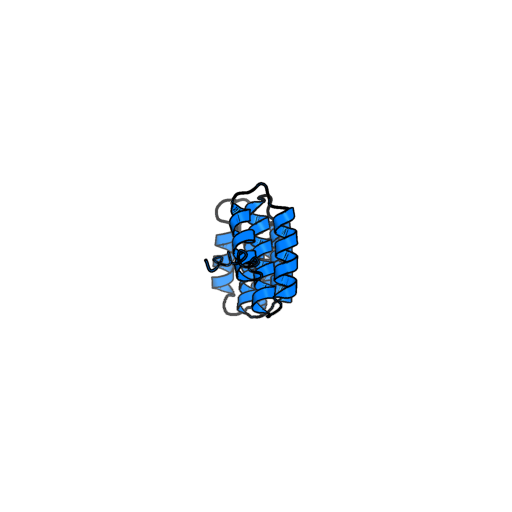
-----TT--SSHHHHHHHHHHHHHTT-HHHHHHHHHHHHHHHT-HHHHHHHHHHHHHTT-HHHHHHHHHHHHHH--SHHHHHHHHHHHHHHHHHTT-HHHHHHHHHHHHHH-TTSTTHHHHHHHHHHHSPPPPPPP------

Foldseek 3Di:
DQPFDLPPPPCRLVVSLVVLCVVCVVPCVRSLVSLVVVCVVSLALPSLQVQLVVCVVVLNLVSNLVSLVSSLVSDPDPLSNVVSLVSNLVSCVVVVNLVVSLVSLVVSLVVNVPDPCSVVSVVVNCVSPNDDDDDDDPDPDD

pLDDT: mean 91.75, std 8.39, range [59.34, 98.69]